Protein AF-A0A2D5X8M0-F1 (afdb_monomer_lite)

Secondary structure (DSSP, 8-state):
---------GGGTT-EEEEEPTTS-EEEEEEEEEE-TTT--EEEEEHHHHHHHHHHHHHHHHHHHHHHHHHHHT---

pLDDT: mean 82.35, std 16.08, range [35.69, 96.12]

Radius of gyration: 17.92 Å; chains: 1; bounding box: 40×29×52 Å

Sequence (77 aa):
MSDEKDGFTEDDIGTCITIKRQDGTYIEAEIVRVFCPLCTEEFIGTKRDAGGFIAGHRAYHEHENMSDMIAESMGGV

Foldseek 3Di:
DPPPPDDDDPVQAQPWDWDQDPVRDTDTWGWHWDAAPPPRDIDTGTPVVVVVCNVVVVVVVVVVVVVVVVVVVVDDD

Structure (mmCIF, N/CA/C/O backbone):
data_AF-A0A2D5X8M0-F1
#
_entry.id   AF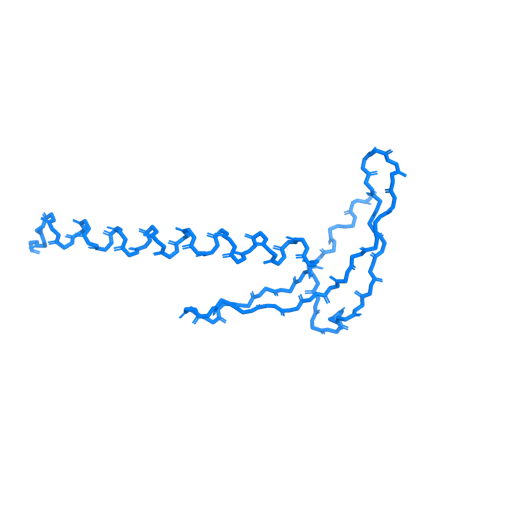-A0A2D5X8M0-F1
#
loop_
_atom_site.group_PDB
_atom_site.id
_atom_site.type_symbol
_atom_site.label_atom_id
_atom_site.label_alt_id
_atom_site.label_comp_id
_atom_site.label_asym_id
_atom_site.label_entity_id
_atom_site.label_seq_id
_atom_site.pdbx_PDB_ins_code
_atom_site.Cartn_x
_atom_site.Cartn_y
_atom_site.Cartn_z
_atom_site.occupancy
_atom_site.B_iso_or_equiv
_atom_site.auth_seq_id
_atom_site.auth_comp_id
_atom_site.auth_asym_id
_atom_site.auth_atom_id
_atom_site.pdbx_PDB_model_num
ATOM 1 N N . MET A 1 1 ? 7.814 9.635 23.947 1.00 35.69 1 MET A N 1
ATOM 2 C CA . MET A 1 1 ? 8.493 8.471 23.357 1.00 35.69 1 MET A CA 1
ATOM 3 C C . MET A 1 1 ? 7.739 8.213 22.078 1.00 35.69 1 MET A C 1
ATOM 5 O O . MET A 1 1 ? 6.533 8.035 22.148 1.00 35.69 1 MET A O 1
ATOM 9 N N . SER A 1 2 ? 8.380 8.451 20.940 1.00 42.28 2 SER A N 1
ATOM 10 C CA . SER A 1 2 ? 7.758 8.223 19.641 1.00 42.28 2 SER A CA 1
ATOM 11 C C . SER A 1 2 ? 7.957 6.748 19.353 1.00 42.28 2 SER A C 1
ATOM 13 O O . SER A 1 2 ? 9.061 6.343 19.008 1.00 42.28 2 SER A O 1
ATOM 15 N N . ASP A 1 3 ? 6.935 5.946 19.629 1.00 41.09 3 ASP A N 1
ATOM 16 C CA . ASP A 1 3 ? 6.864 4.553 19.213 1.00 41.09 3 ASP A CA 1
ATOM 17 C C . ASP A 1 3 ? 6.887 4.511 17.676 1.00 41.09 3 ASP A C 1
ATOM 19 O O . ASP A 1 3 ? 5.849 4.544 17.015 1.00 41.09 3 ASP A O 1
ATOM 23 N N . GLU A 1 4 ? 8.091 4.501 17.100 1.00 48.62 4 GLU A N 1
ATOM 24 C CA . GLU A 1 4 ? 8.359 3.987 15.759 1.00 48.62 4 GLU A CA 1
ATOM 25 C C . GLU A 1 4 ? 7.997 2.500 15.782 1.00 48.62 4 GLU A C 1
ATOM 27 O O . GLU A 1 4 ? 8.834 1.631 16.019 1.00 48.62 4 GLU A O 1
ATOM 32 N N . LYS A 1 5 ? 6.705 2.202 15.625 1.00 51.12 5 LYS A N 1
ATOM 33 C CA . LYS A 1 5 ? 6.284 0.857 15.267 1.00 51.12 5 LYS A CA 1
ATOM 34 C C . LYS A 1 5 ? 6.828 0.582 13.870 1.00 51.12 5 LYS A C 1
ATOM 36 O O . LYS A 1 5 ? 6.363 1.168 12.892 1.00 51.12 5 LYS A O 1
ATOM 41 N N . ASP A 1 6 ? 7.818 -0.304 13.839 1.00 60.19 6 ASP A N 1
ATOM 42 C CA . ASP A 1 6 ? 8.051 -1.283 12.777 1.00 60.19 6 ASP A CA 1
ATOM 43 C C . ASP A 1 6 ? 6.705 -1.602 12.099 1.00 60.19 6 ASP A C 1
ATOM 45 O O . ASP A 1 6 ? 5.705 -1.782 12.801 1.00 60.19 6 ASP A O 1
ATOM 49 N N . GLY A 1 7 ? 6.651 -1.501 10.769 1.00 74.25 7 GLY A N 1
ATOM 50 C CA . GLY A 1 7 ? 5.411 -1.398 9.991 1.00 74.25 7 GLY A CA 1
ATOM 51 C C . GLY A 1 7 ? 4.358 -2.487 10.255 1.00 74.25 7 GLY A C 1
ATOM 52 O O . GLY A 1 7 ? 4.560 -3.440 11.000 1.00 74.25 7 GLY A O 1
ATOM 53 N N . PHE A 1 8 ? 3.190 -2.347 9.625 1.00 88.69 8 PHE A N 1
ATOM 54 C CA . PHE A 1 8 ? 2.127 -3.350 9.743 1.00 88.69 8 PHE A CA 1
ATOM 55 C C . PHE A 1 8 ? 2.599 -4.718 9.240 1.00 88.69 8 PHE A C 1
ATOM 57 O O . PHE A 1 8 ? 3.234 -4.814 8.190 1.00 88.69 8 PHE A O 1
ATOM 64 N N . THR A 1 9 ? 2.261 -5.766 9.984 1.00 91.75 9 THR A N 1
ATOM 65 C CA . THR A 1 9 ? 2.619 -7.150 9.668 1.00 91.75 9 THR A CA 1
ATOM 66 C C . THR A 1 9 ? 1.450 -7.889 9.020 1.00 91.75 9 THR A C 1
ATOM 68 O O . THR A 1 9 ? 0.330 -7.380 8.943 1.00 91.75 9 THR A O 1
ATOM 71 N N . GLU A 1 10 ? 1.686 -9.118 8.557 1.00 91.69 10 GLU A N 1
ATOM 72 C CA . GLU A 1 10 ? 0.630 -9.959 7.981 1.00 91.69 10 GLU A CA 1
ATOM 73 C C . GLU A 1 10 ? -0.505 -10.278 8.969 1.00 91.69 10 GLU A C 1
ATOM 75 O O . GLU A 1 10 ? -1.645 -10.463 8.545 1.00 91.69 10 GLU A O 1
ATOM 80 N N . ASP A 1 11 ? -0.216 -10.305 10.273 1.00 93.19 11 ASP A N 1
ATOM 81 C CA . ASP A 1 11 ? -1.211 -10.579 11.320 1.00 93.19 11 ASP A CA 1
ATOM 82 C C . ASP A 1 11 ? -2.199 -9.412 11.491 1.00 93.19 11 ASP A C 1
ATOM 84 O O . ASP A 1 11 ? -3.349 -9.599 11.881 1.00 93.19 11 ASP A O 1
ATOM 88 N N . ASP A 1 12 ? -1.782 -8.197 11.122 1.00 91.44 12 ASP A N 1
ATOM 89 C CA . ASP A 1 12 ? -2.605 -6.995 11.232 1.00 91.44 12 ASP A CA 1
ATOM 90 C C . ASP A 1 12 ? -3.645 -6.880 10.101 1.00 91.44 12 ASP A C 1
ATOM 92 O O . ASP A 1 12 ? -4.563 -6.059 10.187 1.00 91.44 12 ASP A O 1
ATOM 96 N N . ILE A 1 13 ? -3.533 -7.680 9.034 1.00 93.62 13 ILE A N 1
ATOM 97 C CA . ILE A 1 13 ? -4.392 -7.580 7.846 1.00 93.62 13 ILE A CA 1
ATOM 98 C C . ILE A 1 13 ? -5.867 -7.808 8.216 1.00 93.62 13 ILE A C 1
ATOM 100 O O . ILE A 1 13 ? -6.237 -8.797 8.843 1.00 93.62 13 ILE A O 1
ATOM 104 N N . GLY A 1 14 ? -6.736 -6.896 7.774 1.00 92.06 14 GLY A N 1
ATOM 105 C CA . GLY A 1 14 ? -8.171 -6.899 8.072 1.00 92.06 14 GLY A CA 1
ATOM 106 C C . GLY A 1 14 ? -8.529 -6.223 9.398 1.00 92.06 14 GLY A C 1
ATOM 107 O O . GLY A 1 14 ? -9.710 -6.014 9.680 1.00 92.06 14 GLY A O 1
ATOM 108 N N . THR A 1 15 ? -7.536 -5.826 10.198 1.00 93.62 15 THR A N 1
ATOM 109 C CA . THR A 1 15 ? -7.768 -5.053 11.420 1.00 93.62 15 THR A CA 1
ATOM 110 C C . THR A 1 15 ? -8.110 -3.606 11.075 1.00 93.62 15 THR A C 1
ATOM 112 O O . THR A 1 15 ? -7.441 -2.960 10.266 1.00 93.62 15 THR A O 1
ATOM 115 N N . CYS A 1 16 ? -9.140 -3.063 11.726 1.00 91.75 16 CYS A N 1
ATOM 116 C CA . CYS A 1 16 ? -9.455 -1.638 11.679 1.00 91.75 16 CYS A CA 1
ATOM 117 C C . CYS A 1 16 ? -8.737 -0.907 12.815 1.00 91.75 16 CYS A C 1
ATOM 119 O O . CYS A 1 16 ? -8.947 -1.209 13.989 1.00 91.75 16 CYS A O 1
ATOM 121 N N . ILE A 1 17 ? -7.917 0.080 12.464 1.00 88.75 17 ILE A N 1
ATOM 122 C CA . ILE A 1 17 ? -7.244 0.961 13.416 1.00 88.75 17 ILE A CA 1
ATOM 123 C C . ILE A 1 17 ? -7.862 2.355 13.394 1.00 88.75 17 ILE A C 1
ATOM 125 O O . ILE A 1 17 ? -8.267 2.865 12.349 1.00 88.75 17 ILE A O 1
ATOM 129 N N . THR A 1 18 ? -7.884 3.009 14.551 1.00 89.94 18 THR A N 1
ATOM 130 C CA . THR A 1 18 ? -8.341 4.395 14.656 1.00 89.94 18 THR A CA 1
ATOM 131 C C . THR A 1 18 ? -7.144 5.334 14.614 1.00 89.94 18 THR A C 1
ATOM 133 O O . THR A 1 18 ? -6.335 5.378 15.539 1.00 89.94 18 THR A O 1
ATOM 136 N N . ILE A 1 19 ? -7.045 6.126 13.550 1.00 84.69 19 ILE A N 1
ATOM 137 C CA . ILE A 1 19 ? -5.984 7.114 13.361 1.00 84.69 19 ILE A CA 1
ATOM 138 C C . ILE A 1 19 ? -6.511 8.477 13.792 1.00 84.69 19 ILE A C 1
ATOM 140 O O . ILE A 1 19 ? -7.502 8.980 13.256 1.00 84.69 19 ILE A O 1
ATOM 144 N N . LYS A 1 20 ? -5.819 9.096 14.749 1.00 84.88 20 LYS A N 1
ATOM 145 C CA . LYS A 1 20 ? -6.084 10.477 15.148 1.00 84.88 20 LYS A CA 1
ATOM 146 C C . LYS A 1 20 ? -5.375 11.427 14.189 1.00 84.88 20 LYS A C 1
ATOM 148 O O . LYS A 1 20 ? -4.153 11.396 14.061 1.00 84.88 20 LYS A O 1
ATOM 153 N N . ARG A 1 21 ? -6.138 12.290 13.529 1.00 81.62 21 ARG A N 1
ATOM 154 C CA . ARG A 1 21 ? -5.610 13.340 12.661 1.00 81.62 21 ARG A CA 1
ATOM 155 C C . ARG A 1 21 ? -5.225 14.584 13.459 1.00 81.62 21 ARG A C 1
ATOM 157 O O . ARG A 1 21 ? -5.683 14.803 14.580 1.00 81.62 21 ARG A O 1
ATOM 164 N N . GLN A 1 22 ? -4.375 15.416 12.857 1.00 83.62 22 GLN A N 1
ATOM 165 C CA . GLN A 1 22 ? -3.901 16.671 13.458 1.00 83.62 22 GLN A CA 1
ATOM 166 C C . GLN A 1 22 ? -5.029 17.689 13.688 1.00 83.62 22 GLN A C 1
ATOM 168 O O . GLN A 1 22 ? -4.938 18.505 14.598 1.00 83.62 22 GLN A O 1
ATOM 173 N N . ASP A 1 23 ? -6.109 17.604 12.911 1.00 82.75 23 ASP A N 1
ATOM 174 C CA . ASP A 1 23 ? -7.330 18.406 13.066 1.00 82.75 23 ASP A CA 1
ATOM 175 C C . ASP A 1 23 ? -8.224 17.942 14.237 1.00 82.75 23 ASP A C 1
ATOM 177 O O . ASP A 1 23 ? -9.286 18.510 14.476 1.00 82.75 23 ASP A O 1
ATOM 181 N N . GLY A 1 24 ? -7.799 16.911 14.977 1.00 81.12 24 GLY A N 1
ATOM 182 C CA . GLY A 1 24 ? -8.534 16.347 16.104 1.00 81.12 24 GLY A CA 1
ATOM 183 C C . GLY A 1 24 ? -9.613 15.338 15.712 1.00 81.12 24 GLY A C 1
ATOM 184 O O . GLY A 1 24 ? -10.260 14.791 16.604 1.00 81.12 24 GLY A O 1
ATOM 185 N N . THR A 1 25 ? -9.797 15.054 14.419 1.00 81.12 25 THR A N 1
ATOM 186 C CA . THR A 1 25 ? -10.737 14.026 13.959 1.00 81.12 25 THR A CA 1
ATOM 187 C C . THR A 1 25 ? -10.144 12.623 14.082 1.00 81.12 25 THR A C 1
ATOM 189 O O . THR A 1 25 ? -8.925 12.427 14.055 1.00 81.12 25 THR A O 1
ATOM 192 N N . TYR A 1 26 ? -11.020 11.630 14.219 1.00 81.25 26 TYR A N 1
ATOM 193 C CA . TYR A 1 26 ? -10.655 10.218 14.238 1.00 81.25 26 TYR A CA 1
ATOM 194 C C . TYR A 1 26 ? -11.162 9.572 12.956 1.00 81.25 26 TYR A C 1
ATOM 196 O O . TYR A 1 26 ? -12.330 9.732 12.604 1.00 81.25 26 TYR A O 1
ATOM 204 N N . ILE A 1 27 ? -10.283 8.858 12.260 1.00 85.75 27 ILE A N 1
ATOM 205 C CA . ILE A 1 27 ? -10.662 8.049 11.106 1.00 85.75 27 ILE A CA 1
ATOM 206 C C . ILE A 1 27 ? -10.399 6.584 11.419 1.00 85.75 27 ILE A C 1
ATOM 208 O O . ILE A 1 27 ? -9.343 6.241 11.946 1.00 85.75 27 ILE A O 1
ATOM 212 N N . GLU A 1 28 ? -11.345 5.724 11.075 1.00 87.62 28 GLU A N 1
ATOM 213 C CA . GLU A 1 28 ? -11.095 4.289 11.033 1.00 87.62 28 GLU A CA 1
ATOM 214 C C . GLU A 1 28 ? -10.433 3.949 9.697 1.00 87.62 28 GLU A C 1
ATOM 216 O O . GLU A 1 28 ? -10.863 4.401 8.630 1.00 87.62 28 GLU A O 1
ATOM 221 N N . ALA A 1 29 ? -9.346 3.190 9.760 1.00 90.75 29 ALA A N 1
ATOM 222 C CA . ALA A 1 29 ? -8.600 2.733 8.606 1.00 90.75 29 ALA A CA 1
ATOM 223 C C . ALA A 1 29 ? -8.333 1.237 8.744 1.00 90.75 29 ALA A C 1
ATOM 225 O O . ALA A 1 29 ? -7.748 0.787 9.722 1.00 90.75 29 ALA A O 1
ATOM 226 N N . GLU A 1 30 ? -8.763 0.474 7.749 1.00 93.94 30 GLU A N 1
ATOM 227 C CA . GLU A 1 30 ? -8.465 -0.951 7.659 1.00 93.94 30 GLU A CA 1
ATOM 228 C C . GLU A 1 30 ? -7.045 -1.153 7.125 1.00 93.94 30 GLU A C 1
ATOM 230 O O . GLU A 1 30 ? -6.637 -0.481 6.163 1.00 93.94 30 GLU A O 1
ATOM 235 N N . ILE A 1 31 ? -6.316 -2.078 7.745 1.00 95.19 31 IL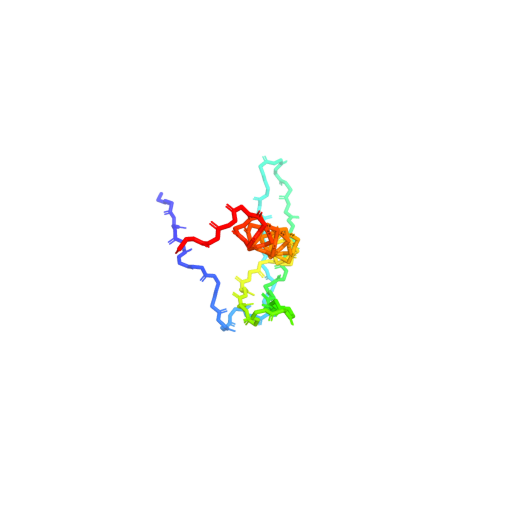E A N 1
ATOM 236 C CA . ILE A 1 31 ? -5.033 -2.571 7.254 1.00 95.19 31 ILE A CA 1
ATOM 237 C C . ILE A 1 31 ? -5.294 -3.584 6.148 1.00 95.19 31 ILE A C 1
ATOM 239 O O . ILE A 1 31 ? -6.010 -4.566 6.330 1.00 95.19 31 ILE A O 1
ATOM 243 N N . VAL A 1 32 ? -4.717 -3.332 4.983 1.00 95.75 32 VAL A N 1
ATOM 244 C CA . VAL A 1 32 ? -4.868 -4.153 3.789 1.00 95.75 32 VAL A CA 1
ATOM 245 C C . VAL A 1 32 ? -3.507 -4.552 3.253 1.00 95.75 32 VAL A C 1
ATOM 247 O O . VAL A 1 32 ? -2.503 -3.876 3.477 1.00 95.75 32 VAL A O 1
ATOM 250 N N . ARG A 1 33 ? -3.511 -5.636 2.485 1.00 96.12 33 ARG A N 1
ATOM 251 C CA . ARG A 1 33 ? -2.376 -6.086 1.694 1.00 96.12 33 ARG A CA 1
ATOM 252 C C . ARG A 1 33 ? -2.693 -5.929 0.216 1.00 96.12 33 ARG A C 1
ATOM 254 O O . ARG A 1 33 ? -3.754 -6.365 -0.235 1.00 96.12 33 ARG A O 1
ATOM 261 N N . VAL A 1 34 ? -1.781 -5.319 -0.528 1.00 95.81 34 VAL A N 1
ATOM 262 C CA . VAL A 1 34 ? -1.887 -5.152 -1.981 1.00 95.81 34 VAL A CA 1
ATOM 263 C C . VAL A 1 34 ? -0.595 -5.578 -2.657 1.00 95.81 34 VAL A C 1
ATOM 265 O O . VAL A 1 34 ? 0.478 -5.511 -2.065 1.00 95.81 34 VAL A O 1
ATOM 268 N N . PHE A 1 35 ? -0.718 -5.991 -3.914 1.00 95.38 35 PHE A N 1
ATOM 269 C CA . PHE A 1 35 ? 0.409 -6.375 -4.753 1.00 95.38 35 PHE A CA 1
ATOM 270 C C . PHE A 1 35 ? 0.420 -5.514 -6.008 1.00 95.38 35 PHE A C 1
ATOM 272 O O . PHE A 1 35 ? -0.636 -5.255 -6.598 1.00 95.38 35 PHE A O 1
ATOM 279 N N . CYS A 1 36 ? 1.606 -5.098 -6.444 1.00 93.38 36 CYS A N 1
ATOM 280 C CA . CYS A 1 36 ? 1.764 -4.514 -7.767 1.00 93.38 36 CYS A CA 1
ATOM 281 C C . CYS A 1 36 ? 1.476 -5.587 -8.837 1.00 93.38 36 CYS A C 1
ATOM 283 O O . CYS A 1 36 ? 2.099 -6.650 -8.815 1.00 93.38 36 CYS A O 1
ATOM 285 N N . PRO A 1 37 ? 0.580 -5.342 -9.812 1.00 87.88 37 PRO A N 1
ATOM 286 C CA . PRO A 1 37 ? 0.257 -6.332 -10.841 1.00 87.88 37 PRO A CA 1
ATOM 287 C C . PRO A 1 37 ? 1.388 -6.560 -11.858 1.00 87.88 37 PRO A C 1
ATOM 289 O O . PRO A 1 37 ? 1.287 -7.484 -12.660 1.00 87.88 37 PRO A O 1
ATOM 292 N N . LEU A 1 38 ? 2.429 -5.717 -11.860 1.00 88.81 38 LEU A N 1
ATOM 293 C CA . LEU A 1 38 ? 3.541 -5.783 -12.814 1.00 88.81 38 LEU A CA 1
ATOM 294 C C . LEU A 1 38 ? 4.760 -6.511 -12.238 1.00 88.81 38 LEU A C 1
ATOM 296 O O . LEU A 1 38 ? 5.273 -7.428 -12.871 1.00 88.81 38 LEU A O 1
ATOM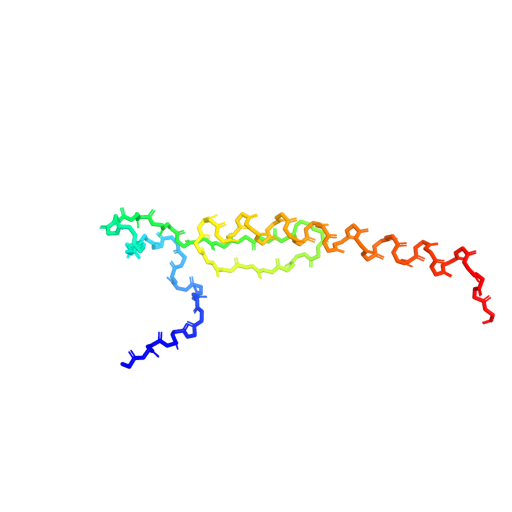 300 N N . CYS A 1 39 ? 5.208 -6.126 -11.040 1.00 93.75 39 CYS A N 1
ATOM 301 C CA . CYS A 1 39 ? 6.420 -6.666 -10.413 1.00 93.75 39 CYS A CA 1
ATOM 302 C C . CYS A 1 39 ? 6.149 -7.568 -9.204 1.00 93.75 39 CYS A C 1
ATOM 304 O O . CYS A 1 39 ? 7.086 -8.122 -8.637 1.00 93.75 39 CYS A O 1
ATOM 306 N N . THR A 1 40 ? 4.885 -7.725 -8.796 1.00 92.38 40 THR A N 1
ATOM 307 C CA . THR A 1 40 ? 4.459 -8.493 -7.612 1.00 92.38 40 THR A CA 1
ATOM 308 C C . THR A 1 40 ? 4.985 -7.978 -6.271 1.00 92.38 40 THR A C 1
ATOM 310 O O . THR A 1 40 ? 4.809 -8.654 -5.262 1.00 92.38 40 THR A O 1
ATOM 313 N N . GLU A 1 41 ? 5.566 -6.773 -6.232 1.00 94.75 41 GLU A N 1
ATOM 314 C CA . GLU A 1 41 ? 5.967 -6.149 -4.972 1.00 94.75 41 GLU A CA 1
ATOM 315 C C . GLU A 1 41 ? 4.755 -5.971 -4.048 1.00 94.75 41 GLU A C 1
ATOM 317 O O . GLU A 1 41 ? 3.667 -5.571 -4.483 1.00 94.75 41 GLU A O 1
ATOM 322 N N . GLU A 1 42 ? 4.953 -6.316 -2.777 1.00 95.00 42 GLU A N 1
ATOM 323 C CA . GLU A 1 42 ? 3.929 -6.327 -1.741 1.00 95.00 42 GLU A CA 1
ATOM 324 C C . GLU A 1 42 ? 3.977 -5.048 -0.903 1.00 95.00 42 GLU A C 1
ATOM 326 O O . GLU A 1 42 ? 5.044 -4.542 -0.560 1.00 95.00 42 GLU A O 1
ATOM 331 N N . PHE A 1 43 ? 2.797 -4.568 -0.513 1.00 95.38 43 PHE A N 1
ATOM 332 C CA . PHE A 1 43 ? 2.645 -3.528 0.492 1.00 95.38 43 PHE A CA 1
ATOM 333 C C . PHE A 1 43 ? 1.560 -3.902 1.506 1.00 95.38 43 PHE A C 1
ATOM 335 O O . PHE A 1 43 ? 0.432 -4.238 1.123 1.00 95.38 43 PHE A O 1
ATOM 342 N N . ILE A 1 44 ? 1.884 -3.779 2.797 1.00 95.75 44 ILE A N 1
ATOM 343 C CA . ILE A 1 44 ? 0.947 -3.924 3.916 1.00 95.75 44 ILE A CA 1
ATOM 344 C C . ILE A 1 44 ? 0.819 -2.575 4.624 1.00 95.75 44 ILE A C 1
ATOM 346 O O . ILE A 1 44 ? 1.795 -2.002 5.107 1.00 95.75 44 ILE A O 1
ATOM 350 N N . GLY A 1 45 ? -0.403 -2.055 4.698 1.00 94.25 45 GLY A N 1
ATOM 351 C CA . GLY A 1 45 ? -0.663 -0.793 5.378 1.00 94.25 45 GLY A CA 1
ATOM 352 C C . GLY A 1 45 ? -2.108 -0.348 5.282 1.00 94.25 45 GLY A C 1
ATOM 353 O O . GLY A 1 45 ? -2.992 -1.119 4.918 1.00 94.25 45 GLY A O 1
ATOM 354 N N . THR A 1 46 ? -2.384 0.909 5.623 1.00 94.19 46 THR A N 1
ATOM 355 C CA . THR A 1 46 ? -3.762 1.409 5.574 1.00 94.19 46 THR A CA 1
ATOM 356 C C . THR A 1 46 ? -4.271 1.461 4.134 1.00 94.19 46 THR A C 1
ATOM 358 O O . THR A 1 46 ? -3.498 1.691 3.204 1.00 94.19 46 THR A O 1
ATOM 361 N N . LYS A 1 47 ? -5.590 1.356 3.924 1.00 91.62 47 LYS A N 1
ATOM 362 C CA . LYS A 1 47 ? -6.196 1.545 2.585 1.00 91.62 47 LYS A CA 1
ATOM 363 C C . LYS A 1 47 ? -5.741 2.821 1.867 1.00 91.62 47 LYS A C 1
ATOM 365 O O . LYS A 1 47 ? -5.623 2.824 0.644 1.00 91.62 47 LYS A O 1
ATOM 370 N N . ARG A 1 48 ? -5.506 3.912 2.607 1.00 91.19 48 ARG A N 1
ATOM 371 C CA . ARG A 1 48 ? -5.014 5.170 2.026 1.00 91.19 48 ARG A CA 1
ATOM 372 C C . ARG A 1 48 ? -3.589 5.002 1.503 1.00 91.19 48 ARG A C 1
ATOM 374 O O . ARG A 1 48 ? -3.325 5.387 0.367 1.00 91.19 48 ARG A O 1
ATOM 381 N N . ASP A 1 49 ? -2.710 4.429 2.314 1.00 93.12 49 ASP A N 1
ATOM 382 C CA . ASP A 1 49 ? -1.300 4.266 1.960 1.00 93.12 49 ASP A CA 1
ATOM 383 C C . ASP A 1 49 ? -1.131 3.228 0.849 1.00 93.12 49 ASP A C 1
ATOM 385 O O . ASP A 1 49 ? -0.374 3.462 -0.085 1.00 93.12 49 ASP A O 1
ATOM 389 N N . ALA A 1 50 ? -1.930 2.158 0.862 1.00 94.00 50 ALA A N 1
ATOM 390 C CA . ALA A 1 50 ? -1.983 1.171 -0.215 1.00 94.00 50 ALA A CA 1
ATOM 391 C C . ALA A 1 50 ? -2.376 1.801 -1.564 1.00 94.00 50 ALA A C 1
ATOM 393 O O . ALA A 1 50 ? -1.810 1.465 -2.603 1.00 94.00 50 ALA A O 1
ATOM 394 N N . GLY A 1 51 ? -3.305 2.764 -1.560 1.00 93.00 51 GLY A N 1
ATOM 395 C CA . GLY A 1 51 ? -3.62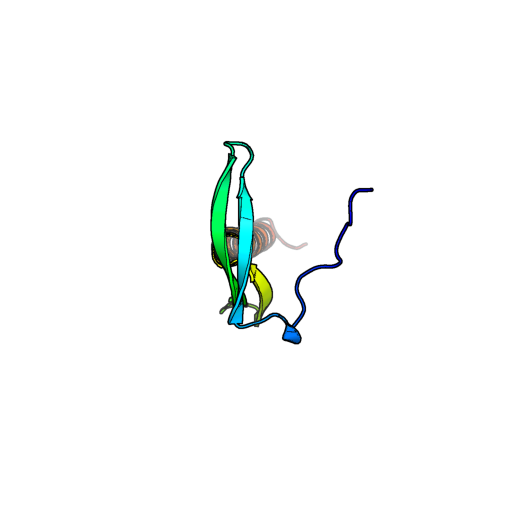7 3.547 -2.756 1.00 93.00 5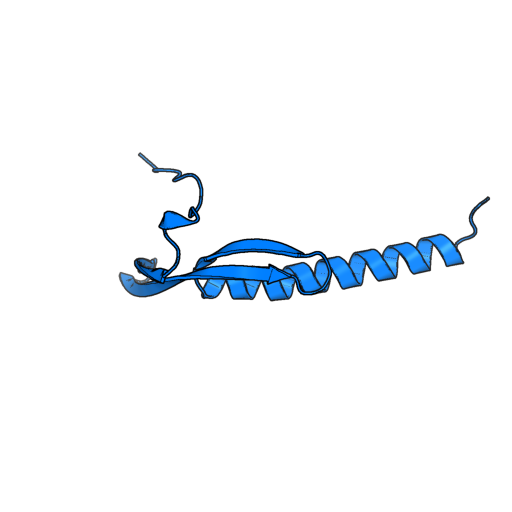1 GLY A CA 1
ATOM 396 C C . GLY A 1 51 ? -2.452 4.407 -3.235 1.00 93.00 51 GLY A C 1
ATOM 397 O O . GLY A 1 51 ? -2.194 4.480 -4.437 1.00 93.00 51 GLY A O 1
ATOM 398 N N . GLY A 1 52 ? -1.718 5.021 -2.301 1.00 94.38 52 GLY A N 1
ATOM 399 C CA . GLY A 1 52 ? -0.497 5.778 -2.589 1.00 94.38 52 GLY A CA 1
ATOM 400 C C . GLY A 1 52 ? 0.616 4.905 -3.166 1.00 94.38 52 GLY A C 1
ATOM 401 O O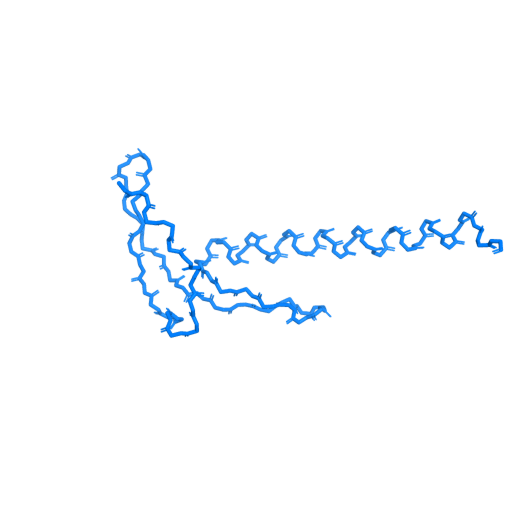 . GLY A 1 52 ? 1.218 5.286 -4.168 1.00 94.38 52 GLY A O 1
ATOM 402 N N . PHE A 1 53 ? 0.824 3.716 -2.594 1.00 95.12 53 PHE A N 1
ATOM 403 C CA . PHE A 1 53 ? 1.736 2.700 -3.110 1.00 95.12 53 PHE A CA 1
ATOM 404 C C . PHE A 1 53 ? 1.388 2.359 -4.558 1.00 95.12 53 PHE A C 1
ATOM 406 O O . PHE A 1 53 ? 2.208 2.595 -5.430 1.00 95.12 53 PHE A O 1
ATOM 413 N N . ILE A 1 54 ? 0.159 1.928 -4.863 1.00 93.38 54 ILE A N 1
ATOM 414 C CA . ILE A 1 54 ? -0.226 1.543 -6.236 1.00 93.38 54 ILE A CA 1
ATOM 415 C C . ILE A 1 54 ? -0.001 2.690 -7.237 1.00 93.38 54 ILE A C 1
ATOM 417 O O . ILE A 1 54 ? 0.529 2.471 -8.327 1.00 93.38 54 ILE A O 1
ATOM 421 N N . ALA A 1 55 ? -0.393 3.916 -6.880 1.00 92.12 55 ALA A N 1
ATOM 422 C CA . ALA A 1 55 ? -0.248 5.071 -7.762 1.00 92.12 55 ALA A CA 1
ATOM 423 C C . ALA A 1 55 ? 1.225 5.460 -7.986 1.00 92.12 55 ALA A C 1
ATOM 425 O O . ALA A 1 55 ? 1.634 5.680 -9.125 1.00 92.12 55 ALA A O 1
ATOM 426 N N . GLY A 1 56 ? 2.023 5.526 -6.917 1.00 93.25 56 GLY A N 1
ATOM 427 C CA . GLY A 1 56 ? 3.446 5.862 -6.996 1.00 93.25 56 GLY A CA 1
ATOM 428 C C . GLY A 1 56 ? 4.270 4.767 -7.671 1.00 93.25 56 GLY A C 1
ATOM 429 O O . GLY A 1 56 ? 5.128 5.061 -8.498 1.00 93.25 56 GLY A O 1
ATOM 430 N N . HIS A 1 57 ? 3.959 3.505 -7.385 1.00 94.19 57 HIS A N 1
ATOM 431 C CA . HIS A 1 57 ? 4.653 2.347 -7.939 1.00 94.19 57 HIS A CA 1
ATOM 432 C C . HIS A 1 57 ? 4.378 2.190 -9.444 1.00 94.19 57 HIS A C 1
ATOM 434 O O . HIS A 1 57 ? 5.268 1.837 -10.214 1.00 94.19 57 HIS A O 1
ATOM 440 N N . ARG A 1 58 ? 3.178 2.560 -9.914 1.00 89.62 58 ARG A N 1
ATOM 441 C CA . ARG A 1 58 ? 2.912 2.697 -11.353 1.00 89.62 58 ARG A CA 1
ATOM 442 C C . ARG A 1 58 ? 3.823 3.742 -12.008 1.00 89.62 58 ARG A C 1
ATOM 444 O O . ARG A 1 58 ? 4.414 3.451 -13.044 1.00 89.62 58 ARG A O 1
ATOM 451 N N . ALA A 1 59 ? 3.929 4.933 -11.418 1.00 91.31 59 ALA A N 1
ATOM 452 C CA . ALA A 1 59 ? 4.772 6.001 -11.957 1.00 91.31 59 ALA A CA 1
ATOM 453 C C . ALA A 1 59 ? 6.259 5.603 -11.978 1.00 91.31 59 ALA A C 1
ATOM 455 O O . ALA A 1 59 ? 6.987 5.972 -12.898 1.00 91.31 59 ALA A O 1
ATOM 456 N N . TYR A 1 60 ? 6.696 4.812 -10.993 1.00 91.88 60 TYR A N 1
ATOM 457 C CA . TYR A 1 60 ? 8.034 4.227 -10.963 1.00 91.88 60 TYR A CA 1
ATOM 458 C C . TYR A 1 60 ? 8.287 3.319 -12.175 1.00 91.88 60 TYR A C 1
ATOM 460 O O . TYR A 1 60 ? 9.243 3.551 -12.910 1.00 91.88 60 TYR A O 1
ATOM 468 N N . HIS A 1 61 ? 7.391 2.374 -12.466 1.00 91.25 61 HIS A N 1
ATOM 469 C CA . HIS A 1 61 ? 7.519 1.531 -13.661 1.00 91.25 61 HIS A CA 1
ATOM 470 C C . HIS A 1 61 ? 7.487 2.325 -14.971 1.00 91.25 61 HIS A C 1
ATOM 472 O O . HIS A 1 61 ? 8.236 2.023 -15.897 1.00 91.25 61 HIS A O 1
ATOM 478 N N . GLU A 1 62 ? 6.647 3.360 -15.066 1.00 89.75 62 GLU A N 1
ATOM 479 C CA . GLU A 1 62 ? 6.621 4.245 -16.237 1.00 89.75 62 GLU A CA 1
ATOM 480 C C . GLU A 1 62 ? 7.982 4.946 -16.435 1.00 89.75 62 GLU A C 1
ATOM 482 O O . GLU A 1 62 ? 8.451 5.072 -17.569 1.00 89.75 62 GLU A O 1
ATOM 487 N N . HIS A 1 63 ? 8.653 5.340 -15.347 1.00 88.44 63 HIS A N 1
ATOM 488 C CA . HIS A 1 63 ? 10.003 5.903 -15.388 1.00 88.44 63 HIS A CA 1
ATOM 489 C C . HIS A 1 63 ? 11.069 4.866 -15.772 1.00 88.44 63 HIS A C 1
ATOM 491 O O . HIS A 1 63 ? 11.936 5.177 -16.590 1.00 88.44 63 HIS A O 1
ATOM 497 N N . GLU A 1 64 ? 11.026 3.652 -15.217 1.00 86.25 64 GLU A N 1
ATOM 498 C CA . GLU A 1 64 ? 11.977 2.584 -15.559 1.00 86.25 64 GLU A CA 1
ATOM 499 C C . GLU A 1 64 ? 11.902 2.225 -17.044 1.00 86.25 64 GLU A C 1
ATOM 501 O O . GLU A 1 64 ? 12.915 2.274 -17.738 1.00 86.25 64 GLU A O 1
ATOM 506 N N . ASN A 1 65 ? 10.694 1.988 -17.560 1.00 82.56 65 ASN A N 1
ATOM 507 C CA . ASN A 1 65 ? 10.485 1.688 -18.975 1.00 82.56 65 ASN A CA 1
ATOM 508 C C . ASN A 1 65 ? 10.950 2.830 -19.892 1.00 82.56 65 ASN A C 1
ATOM 510 O O . ASN A 1 65 ? 11.501 2.583 -20.963 1.00 82.56 65 ASN A O 1
ATOM 514 N N . MET A 1 66 ? 10.719 4.088 -19.504 1.00 75.50 66 MET A N 1
ATOM 515 C CA . MET A 1 66 ? 11.182 5.241 -20.281 1.00 75.50 66 MET A CA 1
ATOM 516 C C . MET A 1 66 ? 12.708 5.377 -20.255 1.00 75.50 66 MET A C 1
ATOM 518 O O . MET A 1 66 ? 13.313 5.683 -21.281 1.00 75.50 66 MET A O 1
ATOM 522 N N . SER A 1 67 ? 13.327 5.152 -19.096 1.00 69.94 67 SER A N 1
ATOM 523 C CA . SER A 1 67 ? 14.784 5.208 -18.940 1.00 69.94 67 SER A CA 1
ATOM 524 C C . SER A 1 67 ? 15.468 4.148 -19.799 1.00 69.94 67 SER A C 1
ATOM 526 O O . SER A 1 67 ? 16.475 4.447 -20.439 1.00 69.94 67 SER A O 1
ATOM 528 N N . ASP A 1 68 ? 14.877 2.955 -19.874 1.00 61.00 68 ASP A N 1
ATOM 529 C CA . ASP A 1 68 ? 15.350 1.859 -20.718 1.00 61.00 68 ASP A CA 1
ATOM 530 C C . ASP A 1 68 ? 15.283 2.233 -22.211 1.00 61.00 68 ASP A C 1
ATOM 532 O O . ASP A 1 68 ? 16.289 2.188 -22.917 1.00 61.00 68 ASP A O 1
ATOM 536 N N . MET A 1 69 ? 14.150 2.778 -22.679 1.00 61.81 69 MET A N 1
ATOM 537 C CA . MET A 1 69 ? 14.018 3.266 -24.065 1.00 61.81 69 MET A CA 1
ATOM 538 C C . MET A 1 69 ? 15.008 4.392 -24.414 1.00 61.81 69 MET A C 1
ATOM 540 O O . MET A 1 69 ? 15.499 4.476 -25.546 1.00 61.81 69 MET A O 1
ATOM 544 N N . ILE A 1 70 ? 15.305 5.293 -23.472 1.00 63.66 70 ILE A N 1
ATOM 545 C CA . ILE A 1 70 ? 16.296 6.360 -23.679 1.00 63.66 70 ILE A CA 1
ATOM 546 C C . ILE A 1 70 ? 17.710 5.769 -23.757 1.00 63.66 70 ILE A C 1
ATOM 548 O O . ILE A 1 70 ? 18.486 6.173 -24.622 1.00 63.66 70 ILE A O 1
ATOM 552 N N . ALA A 1 71 ? 18.047 4.797 -22.907 1.00 59.69 71 ALA A N 1
ATOM 553 C CA . ALA A 1 71 ? 19.341 4.120 -22.947 1.00 59.69 71 ALA A CA 1
ATOM 554 C C . ALA A 1 71 ? 19.564 3.380 -24.279 1.00 59.69 71 ALA A C 1
ATOM 556 O O . ALA A 1 71 ? 20.636 3.502 -24.872 1.00 59.69 71 ALA A O 1
ATOM 557 N N . GLU A 1 72 ? 18.544 2.691 -24.801 1.00 59.50 72 GLU A N 1
ATOM 558 C CA . GLU A 1 72 ? 18.624 2.004 -26.098 1.00 59.50 72 GLU A CA 1
ATOM 559 C C . GLU A 1 72 ? 18.755 2.976 -27.284 1.00 59.50 72 GLU A C 1
ATOM 561 O O . GLU A 1 72 ? 19.505 2.722 -28.229 1.00 59.50 72 GLU A O 1
ATOM 566 N N . SER A 1 73 ? 18.066 4.121 -27.237 1.00 58.84 73 SER A N 1
ATOM 567 C CA . SER A 1 73 ? 18.091 5.123 -28.316 1.00 58.84 73 SER A CA 1
ATOM 568 C C . SER A 1 73 ? 19.341 6.012 -28.323 1.00 58.84 73 SER A C 1
ATOM 570 O O . SER A 1 73 ? 19.679 6.577 -29.364 1.00 58.84 73 SER A O 1
ATOM 572 N N . MET A 1 74 ? 20.065 6.098 -27.204 1.00 61.75 74 MET A N 1
ATOM 573 C CA . MET A 1 74 ? 21.312 6.865 -27.071 1.00 61.75 74 MET A CA 1
ATOM 574 C C . MET A 1 74 ? 22.574 6.090 -27.483 1.00 61.75 74 MET A C 1
ATOM 576 O O . MET A 1 74 ? 23.675 6.630 -27.385 1.00 61.75 74 MET A O 1
ATOM 580 N N . GLY A 1 75 ? 22.422 4.873 -28.013 1.00 53.66 75 GLY A N 1
ATOM 581 C CA . GLY A 1 75 ? 23.517 4.099 -28.587 1.00 53.66 75 GLY A CA 1
ATOM 582 C C . GLY A 1 75 ? 24.389 3.453 -27.517 1.00 53.66 75 GLY A C 1
ATOM 583 O O . GLY A 1 75 ? 25.376 4.031 -27.064 1.00 53.66 75 GLY A O 1
ATOM 584 N N . GLY A 1 76 ? 24.057 2.209 -27.168 1.00 49.91 76 GLY A N 1
ATOM 585 C CA . GLY A 1 76 ? 25.039 1.306 -26.578 1.00 49.91 76 GLY A CA 1
ATOM 586 C C . GLY A 1 76 ? 26.262 1.219 -27.496 1.00 49.91 76 GLY A C 1
ATOM 587 O O . GLY A 1 76 ? 26.130 0.888 -28.677 1.00 49.91 76 GLY A O 1
ATOM 588 N N . VAL A 1 77 ? 27.426 1.580 -26.955 1.00 46.91 77 VAL A N 1
ATOM 589 C CA . VAL A 1 77 ? 28.749 1.321 -27.544 1.00 46.91 77 VAL A CA 1
ATOM 590 C C . VAL A 1 77 ? 29.267 -0.042 -27.120 1.00 46.91 77 VAL A C 1
ATOM 592 O O . VAL A 1 77 ? 28.979 -0.449 -25.972 1.00 46.91 77 VAL A O 1
#